Protein AF-A0A963JPU1-F1 (afdb_monomer_lite)

Radius of gyration: 10.77 Å; chains: 1; bounding box: 23×26×28 Å

Sequence (68 aa):
KVLARSREITALLKAYPNHRPWLEAYAQAQHRSLSDVRYLPVMAREDWVAIVTPQGQIAQFLKGDGFL

pLDDT: mean 89.5, std 6.76, range [67.0, 96.19]

Secondary structure (DSSP, 8-state):
-GGGT-EEHHHHHHH-GGGHHHHHHHHHHTT--GGG-EEEE-TT-TTEEEEE-TTS-EEEEEES-S--

Foldseek 3Di:
DLVVQWDFCVVVCVVCVVCVVVLCVVQVVVVHDSRPWIWHQDPVDQQWIFTADPVNHGPDIDGHGPPD

Structure (mmCIF, N/CA/C/O backbone):
data_AF-A0A963JPU1-F1
#
_entry.id   AF-A0A963JPU1-F1
#
loop_
_atom_site.group_PDB
_atom_site.id
_atom_site.type_symbol
_atom_site.label_atom_id
_atom_site.label_alt_id
_atom_site.label_comp_id
_atom_site.label_asym_id
_atom_site.label_entity_id
_atom_site.label_seq_id
_atom_site.pdbx_PDB_ins_code
_atom_site.Cartn_x
_atom_site.Cartn_y
_atom_site.Cartn_z
_atom_site.occupancy
_atom_site.B_iso_or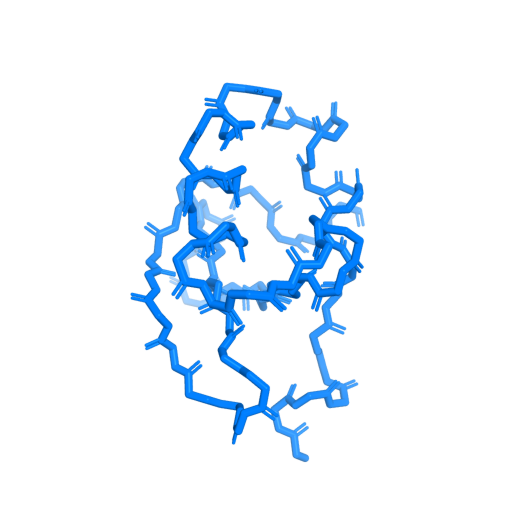_equiv
_atom_site.auth_seq_id
_atom_site.auth_comp_id
_atom_site.auth_asym_id
_atom_site.auth_atom_id
_atom_site.pdbx_PDB_model_num
ATOM 1 N N . LYS A 1 1 ? -7.529 -16.447 1.611 1.00 67.00 1 LYS A N 1
ATOM 2 C CA . LYS A 1 1 ? -7.999 -15.153 2.174 1.00 67.00 1 LYS A CA 1
ATOM 3 C C . LYS A 1 1 ? -7.109 -14.034 1.634 1.00 67.00 1 LYS A C 1
ATOM 5 O O . LYS A 1 1 ? -5.909 -14.256 1.573 1.00 67.00 1 LYS A O 1
ATOM 10 N N . VAL A 1 2 ? -7.664 -12.884 1.235 1.00 72.25 2 VAL A N 1
ATOM 11 C CA . VAL A 1 2 ? -6.932 -11.745 0.623 1.00 72.25 2 VAL A CA 1
ATOM 12 C C . VAL A 1 2 ? -5.692 -11.331 1.428 1.00 72.25 2 VAL A C 1
ATOM 14 O O . VAL A 1 2 ? -4.615 -11.198 0.861 1.00 72.25 2 VAL A O 1
ATOM 17 N N . LEU A 1 3 ? -5.804 -11.265 2.757 1.00 74.81 3 LEU A N 1
ATOM 18 C CA . LEU A 1 3 ? -4.695 -10.898 3.648 1.00 74.81 3 LEU A CA 1
ATOM 19 C C . LEU A 1 3 ? -3.505 -11.872 3.637 1.00 74.81 3 LEU A C 1
ATOM 21 O O . LEU A 1 3 ? -2.407 -11.488 4.019 1.00 74.81 3 LEU A O 1
ATOM 25 N N . ALA A 1 4 ? -3.712 -13.125 3.218 1.00 79.94 4 ALA A N 1
ATOM 26 C CA . ALA A 1 4 ? -2.635 -14.113 3.100 1.00 79.94 4 ALA A CA 1
ATOM 27 C C . ALA A 1 4 ? -1.800 -13.922 1.824 1.00 79.94 4 ALA A C 1
ATOM 29 O O . ALA A 1 4 ? -0.723 -14.490 1.708 1.00 79.94 4 ALA A O 1
ATOM 30 N N . ARG A 1 5 ? -2.317 -13.156 0.855 1.00 84.00 5 ARG A N 1
ATOM 31 C CA . ARG A 1 5 ? -1.630 -12.816 -0.398 1.00 84.00 5 ARG A CA 1
ATOM 32 C C . ARG A 1 5 ? -1.128 -11.372 -0.406 1.00 84.00 5 ARG A C 1
ATOM 34 O O . ARG A 1 5 ? -0.494 -10.967 -1.374 1.00 84.00 5 ARG A O 1
ATOM 41 N N . SER A 1 6 ? -1.447 -10.592 0.631 1.00 88.12 6 SER A N 1
ATOM 42 C CA . SER A 1 6 ? -1.038 -9.196 0.723 1.00 88.12 6 SER A CA 1
ATOM 43 C C . SER A 1 6 ? 0.371 -9.059 1.282 1.00 88.12 6 SER A C 1
ATOM 45 O O . SER A 1 6 ? 0.837 -9.875 2.076 1.00 88.12 6 SER A O 1
ATOM 47 N N . ARG A 1 7 ? 1.053 -8.017 0.823 1.00 90.88 7 ARG A N 1
ATOM 48 C CA . ARG A 1 7 ? 2.459 -7.732 1.081 1.00 90.88 7 ARG A CA 1
ATOM 49 C C . ARG A 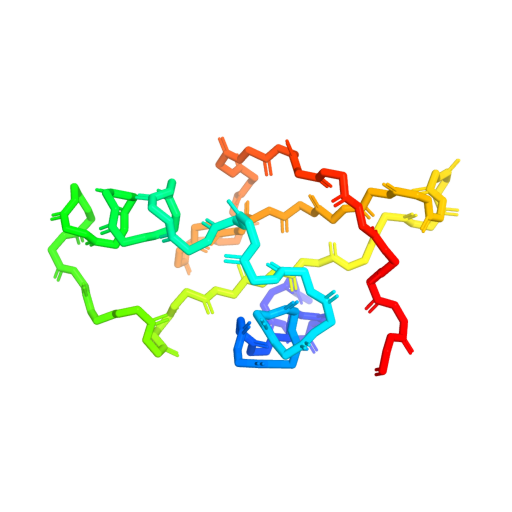1 7 ? 2.580 -6.470 1.925 1.00 90.88 7 ARG A C 1
ATOM 51 O O . ARG A 1 7 ? 1.696 -5.611 1.899 1.00 90.88 7 ARG A O 1
ATOM 58 N N . GLU A 1 8 ? 3.667 -6.366 2.677 1.00 92.38 8 GLU A N 1
ATOM 59 C CA . GLU A 1 8 ? 3.964 -5.178 3.479 1.00 92.38 8 GLU A CA 1
ATOM 60 C C . GLU A 1 8 ? 4.295 -3.981 2.593 1.00 92.38 8 GLU A C 1
ATOM 62 O O . GLU A 1 8 ? 5.075 -4.095 1.646 1.00 92.38 8 GLU A O 1
ATOM 67 N N . ILE A 1 9 ? 3.753 -2.812 2.935 1.00 92.50 9 ILE A N 1
ATOM 68 C CA . ILE A 1 9 ? 3.929 -1.596 2.137 1.00 92.50 9 ILE A CA 1
ATOM 69 C C . ILE A 1 9 ? 5.388 -1.126 2.032 1.00 92.50 9 ILE A C 1
ATOM 71 O O . ILE A 1 9 ? 5.732 -0.408 1.096 1.00 92.50 9 ILE A O 1
ATOM 75 N N . THR A 1 10 ? 6.266 -1.560 2.940 1.00 90.31 10 THR A N 1
ATOM 76 C CA . THR A 1 10 ? 7.697 -1.217 2.953 1.00 90.31 10 THR A CA 1
ATOM 77 C C . THR A 1 10 ? 8.387 -1.550 1.629 1.00 90.31 10 THR A C 1
ATOM 79 O O . THR A 1 10 ? 9.160 -0.739 1.119 1.00 90.31 10 THR A O 1
ATOM 82 N N . ALA A 1 11 ? 8.074 -2.708 1.036 1.00 88.50 11 ALA A N 1
ATOM 83 C CA .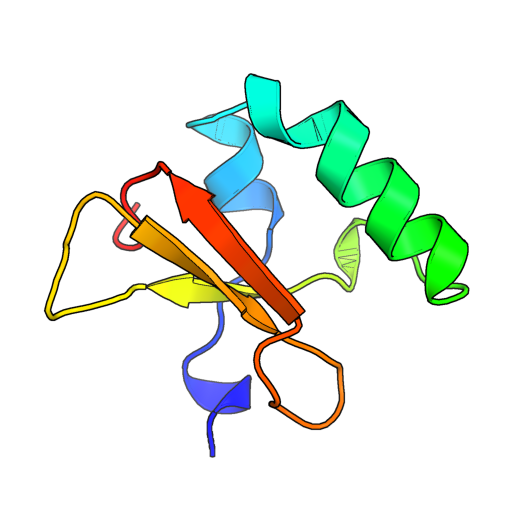 ALA A 1 11 ? 8.632 -3.110 -0.256 1.00 88.50 11 ALA A CA 1
ATOM 84 C C . ALA A 1 11 ? 8.162 -2.180 -1.387 1.00 88.50 11 ALA A C 1
ATOM 86 O O . ALA A 1 11 ? 8.972 -1.728 -2.195 1.00 88.50 11 ALA A O 1
ATOM 87 N N . LEU A 1 12 ? 6.872 -1.824 -1.389 1.00 91.06 12 LEU A N 1
ATOM 88 C CA . LEU A 1 12 ? 6.306 -0.907 -2.376 1.00 91.06 12 LEU A CA 1
ATOM 89 C C . LEU A 1 12 ? 6.920 0.491 -2.255 1.00 91.06 12 LEU A C 1
ATOM 91 O O . LEU A 1 12 ? 7.282 1.084 -3.261 1.00 91.06 12 LEU A O 1
ATOM 95 N N . LEU A 1 13 ? 7.083 1.005 -1.034 1.00 92.25 13 LEU A N 1
ATOM 96 C CA . LEU A 1 13 ? 7.655 2.331 -0.784 1.00 92.25 13 LEU A CA 1
ATOM 97 C C . LEU A 1 13 ? 9.126 2.443 -1.178 1.00 92.25 13 LEU A C 1
ATOM 99 O O . LEU A 1 13 ? 9.579 3.535 -1.516 1.00 92.25 13 LEU A O 1
ATOM 103 N N . LYS A 1 14 ? 9.875 1.336 -1.138 1.00 91.38 14 LYS A N 1
ATOM 104 C CA . LYS A 1 14 ? 11.261 1.306 -1.612 1.00 91.38 14 LYS A CA 1
ATOM 105 C C . LYS A 1 14 ? 11.338 1.517 -3.128 1.00 91.38 14 LYS A C 1
ATOM 107 O O . LYS A 1 14 ? 12.235 2.217 -3.585 1.00 91.38 14 LYS A O 1
ATOM 112 N N . ALA A 1 15 ? 10.412 0.932 -3.889 1.00 91.19 15 ALA A N 1
ATOM 113 C CA . ALA A 1 15 ? 10.367 1.056 -5.348 1.00 91.19 15 ALA A CA 1
ATOM 114 C C . ALA A 1 15 ? 9.609 2.307 -5.832 1.00 91.19 15 ALA A C 1
ATOM 116 O O . ALA A 1 15 ? 9.990 2.918 -6.825 1.00 91.19 15 ALA A O 1
ATOM 117 N N . TYR A 1 16 ? 8.562 2.707 -5.109 1.00 92.88 16 TYR A N 1
ATOM 118 C CA . TYR A 1 16 ? 7.656 3.805 -5.448 1.00 92.88 16 TYR A CA 1
ATOM 119 C C . TYR A 1 16 ? 7.520 4.786 -4.268 1.00 92.88 16 TYR A C 1
ATOM 121 O O . TYR A 1 16 ? 6.466 4.870 -3.625 1.00 92.88 16 TYR A O 1
ATOM 129 N N . PRO A 1 17 ? 8.584 5.550 -3.946 1.00 94.38 17 PRO A N 1
ATOM 130 C CA . PRO A 1 17 ? 8.592 6.464 -2.800 1.00 94.38 17 PRO A CA 1
ATOM 131 C C . PRO A 1 17 ? 7.585 7.614 -2.936 1.00 94.38 17 PRO A C 1
ATOM 133 O O . PRO A 1 17 ? 7.160 8.186 -1.934 1.00 94.38 17 PRO A O 1
ATOM 136 N N . ASN A 1 18 ? 7.153 7.927 -4.160 1.00 95.19 18 ASN A N 1
ATOM 137 C CA . ASN A 1 18 ? 6.132 8.928 -4.464 1.00 95.19 18 ASN A CA 1
ATOM 138 C C . ASN A 1 18 ? 4.746 8.599 -3.879 1.00 95.19 18 ASN A C 1
ATOM 140 O O . ASN A 1 18 ? 3.937 9.509 -3.721 1.00 95.19 18 ASN A O 1
ATOM 144 N N . HIS A 1 19 ? 4.475 7.343 -3.508 1.00 94.81 19 HIS A N 1
ATOM 145 C CA . HIS A 1 19 ? 3.219 6.966 -2.843 1.00 94.81 19 HIS A CA 1
ATOM 146 C C . HIS A 1 19 ? 3.192 7.284 -1.351 1.00 94.81 19 HIS A C 1
ATOM 148 O O . HIS A 1 19 ? 2.123 7.234 -0.740 1.00 94.81 19 HIS A O 1
ATOM 154 N N . ARG A 1 20 ? 4.343 7.617 -0.753 1.00 95.12 20 ARG A N 1
ATOM 155 C CA . ARG A 1 20 ? 4.473 7.868 0.687 1.00 95.12 20 ARG A CA 1
ATOM 156 C C . ARG A 1 20 ? 3.439 8.861 1.232 1.00 95.12 20 ARG A C 1
ATOM 158 O O . ARG A 1 20 ? 2.762 8.477 2.182 1.00 95.12 20 ARG A O 1
ATOM 165 N N . PRO A 1 21 ? 3.235 10.058 0.644 1.00 96.19 21 PRO A N 1
ATOM 166 C CA . PRO A 1 21 ? 2.297 11.028 1.209 1.00 96.19 21 PRO A CA 1
ATOM 167 C C . PRO A 1 21 ? 0.860 10.498 1.263 1.00 96.19 21 PRO A C 1
ATOM 169 O O . PRO A 1 21 ? 0.156 10.689 2.251 1.00 96.19 21 PRO A O 1
ATOM 172 N N . TRP A 1 22 ? 0.430 9.783 0.218 1.00 95.31 22 TRP A N 1
ATOM 173 C CA . TRP A 1 22 ? -0.910 9.200 0.170 1.00 95.31 22 TRP A CA 1
ATOM 174 C C . TRP A 1 22 ? -1.064 8.062 1.187 1.00 95.31 22 TRP A C 1
ATOM 176 O O . TRP A 1 22 ? -2.069 7.994 1.891 1.00 95.31 22 TRP A O 1
ATOM 186 N N . LEU A 1 23 ? -0.059 7.187 1.298 1.00 95.12 23 LEU A N 1
ATOM 187 C CA . LEU A 1 23 ? -0.082 6.051 2.221 1.00 95.12 23 LEU A CA 1
ATOM 188 C C . LEU A 1 23 ? -0.034 6.488 3.688 1.00 95.12 23 LEU A C 1
ATOM 190 O O . LEU A 1 23 ? -0.707 5.884 4.521 1.00 95.12 23 LEU A O 1
ATOM 194 N N . GLU A 1 24 ? 0.719 7.541 4.002 1.00 95.81 24 GLU A N 1
ATOM 195 C CA . GLU A 1 24 ? 0.750 8.145 5.335 1.00 95.81 24 GLU A CA 1
ATOM 196 C C . GLU A 1 24 ? -0.605 8.771 5.683 1.00 95.81 24 GLU A C 1
ATOM 198 O O . GLU A 1 24 ? -1.145 8.488 6.752 1.00 95.81 24 GLU A O 1
ATOM 203 N N . ALA A 1 25 ? -1.209 9.530 4.762 1.00 95.75 25 ALA A N 1
ATOM 204 C CA . ALA A 1 25 ? -2.549 10.086 4.953 1.00 95.75 25 ALA A CA 1
ATOM 205 C C . ALA A 1 25 ? -3.608 8.987 5.152 1.00 95.75 25 ALA A C 1
ATOM 207 O O . ALA A 1 25 ? -4.451 9.086 6.045 1.00 95.75 25 ALA A O 1
ATOM 208 N N . TYR A 1 26 ? -3.537 7.909 4.365 1.00 95.00 26 TYR A N 1
ATOM 209 C CA . TYR A 1 26 ? -4.415 6.752 4.517 1.00 95.00 26 TYR A CA 1
ATOM 210 C C . TYR A 1 26 ? -4.225 6.068 5.877 1.00 95.00 26 TYR A C 1
ATOM 212 O O . TYR A 1 26 ? -5.206 5.829 6.576 1.00 95.00 26 TYR A O 1
ATOM 220 N N . ALA A 1 27 ? -2.986 5.791 6.292 1.00 94.69 27 ALA A N 1
ATOM 221 C CA . ALA A 1 27 ? -2.703 5.158 7.580 1.00 94.69 27 ALA A CA 1
ATOM 222 C C . ALA A 1 27 ? -3.240 5.992 8.757 1.00 94.69 27 ALA A C 1
ATOM 224 O O . ALA A 1 27 ? -3.919 5.453 9.634 1.00 94.69 27 ALA A O 1
ATOM 225 N N . GLN A 1 28 ? -3.030 7.313 8.718 1.00 95.62 28 GLN A N 1
ATOM 226 C CA . GLN A 1 28 ? -3.566 8.253 9.706 1.00 95.62 28 GLN A CA 1
ATOM 227 C C . GLN A 1 28 ? -5.100 8.228 9.749 1.00 95.62 28 GLN A C 1
ATOM 229 O O . GLN A 1 28 ? -5.677 8.091 10.825 1.00 95.62 28 GLN A O 1
ATOM 234 N N . ALA A 1 29 ? -5.768 8.266 8.590 1.00 93.94 29 ALA A N 1
ATOM 235 C CA . ALA A 1 29 ? -7.229 8.184 8.501 1.00 93.94 29 ALA A CA 1
ATOM 236 C C . ALA A 1 29 ? -7.797 6.852 9.026 1.00 93.94 29 ALA A C 1
ATOM 238 O O . ALA A 1 29 ? -8.958 6.784 9.419 1.00 93.94 29 ALA A O 1
ATOM 239 N N . GLN A 1 30 ? -6.989 5.790 9.033 1.00 93.12 30 GLN A N 1
ATOM 240 C CA . GLN A 1 30 ? -7.355 4.484 9.581 1.00 93.12 30 GLN A CA 1
ATOM 241 C C . GLN A 1 30 ? -6.928 4.296 11.046 1.00 93.12 30 GLN A C 1
ATOM 243 O O . GLN A 1 30 ? -7.106 3.198 11.575 1.00 93.12 30 GLN A O 1
ATOM 248 N N . HIS A 1 31 ? -6.364 5.325 11.695 1.00 94.19 31 HIS A N 1
ATOM 249 C CA . HIS A 1 31 ? -5.763 5.251 13.032 1.00 94.19 31 HIS A CA 1
ATOM 250 C C . HIS A 1 31 ? -4.741 4.107 13.161 1.00 94.19 31 HIS A C 1
ATOM 252 O O . HIS A 1 31 ? -4.754 3.338 14.124 1.00 94.19 31 HIS A O 1
ATOM 258 N N . ARG A 1 32 ? -3.875 3.958 12.150 1.00 90.69 32 ARG A N 1
ATOM 259 C CA . ARG A 1 32 ? -2.890 2.873 12.037 1.00 90.69 32 ARG A CA 1
ATOM 260 C C . ARG A 1 32 ? -1.496 3.390 11.734 1.00 90.69 32 ARG A C 1
ATOM 262 O O . ARG A 1 32 ? -1.321 4.483 11.199 1.00 90.69 32 ARG A O 1
ATOM 269 N N . SER A 1 33 ? -0.502 2.557 12.032 1.00 92.19 33 SER A N 1
ATOM 270 C CA . SER A 1 33 ? 0.855 2.790 11.554 1.00 92.19 33 SER A CA 1
ATOM 271 C C . SER A 1 33 ? 0.933 2.517 10.054 1.00 92.19 33 SER A C 1
ATOM 273 O O . SER A 1 33 ? 0.268 1.620 9.530 1.00 92.19 33 SER A O 1
ATOM 275 N N . LEU A 1 34 ? 1.810 3.242 9.358 1.00 91.62 34 LEU A N 1
ATOM 276 C CA . LEU A 1 34 ? 2.136 2.964 7.960 1.00 91.62 34 LEU A CA 1
ATOM 277 C C . LEU A 1 34 ? 2.622 1.516 7.771 1.00 91.62 34 LEU A C 1
ATOM 279 O O . LEU A 1 34 ? 2.306 0.898 6.761 1.00 91.62 34 LEU A O 1
ATOM 283 N N . SER A 1 35 ? 3.325 0.950 8.760 1.00 90.19 35 SER A N 1
ATOM 284 C CA . SER A 1 35 ? 3.782 -0.449 8.750 1.00 90.19 35 SER A CA 1
ATOM 285 C C . SER A 1 35 ? 2.644 -1.472 8.699 1.00 90.19 35 SER A C 1
ATOM 287 O O . SER A 1 35 ? 2.858 -2.597 8.255 1.00 90.19 35 SER A O 1
ATOM 289 N N . ASP A 1 36 ? 1.437 -1.092 9.127 1.00 90.75 36 ASP A N 1
ATOM 290 C CA . ASP A 1 36 ? 0.272 -1.982 9.151 1.00 90.75 36 ASP A CA 1
ATOM 291 C C . ASP A 1 36 ? -0.495 -1.967 7.823 1.00 90.75 36 ASP A C 1
ATOM 293 O O . ASP A 1 36 ? -1.404 -2.776 7.609 1.00 90.75 36 ASP A O 1
ATOM 297 N N . VAL A 1 37 ? -0.152 -1.042 6.921 1.00 93.69 37 VAL A N 1
ATOM 298 C CA . VAL A 1 37 ? -0.745 -0.965 5.589 1.00 93.69 37 VAL A CA 1
ATOM 299 C C . VAL A 1 37 ? -0.199 -2.102 4.733 1.00 93.69 37 VAL A C 1
ATOM 301 O O . VAL A 1 37 ? 1.000 -2.393 4.705 1.00 93.69 37 VAL A O 1
ATOM 304 N N . ARG A 1 38 ? -1.099 -2.750 3.994 1.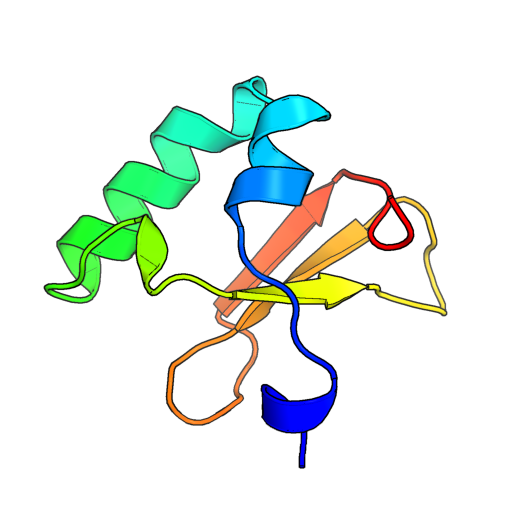00 94.38 38 ARG A N 1
ATOM 305 C CA . ARG A 1 38 ? -0.759 -3.835 3.077 1.00 94.38 38 ARG A CA 1
ATOM 306 C C . ARG A 1 38 ? -1.264 -3.548 1.676 1.00 94.38 38 ARG A C 1
ATOM 308 O O . ARG A 1 38 ? -2.247 -2.828 1.495 1.00 94.38 38 ARG A O 1
ATOM 315 N N . TYR A 1 39 ? -0.615 -4.160 0.695 1.00 94.38 39 TYR A N 1
ATOM 316 C CA . TYR A 1 39 ? -1.029 -4.095 -0.701 1.00 94.38 39 TYR A CA 1
ATOM 317 C C . TYR A 1 39 ? -1.136 -5.486 -1.330 1.00 94.38 39 TYR A C 1
ATOM 319 O O . TYR A 1 39 ? -0.568 -6.455 -0.831 1.00 94.38 39 TYR A O 1
ATOM 327 N N . LEU A 1 40 ? -1.868 -5.586 -2.433 1.00 93.31 40 LEU A N 1
ATOM 328 C CA . LEU A 1 40 ? -1.950 -6.754 -3.296 1.00 93.31 40 LEU A CA 1
ATOM 329 C C . LEU A 1 40 ? -1.419 -6.418 -4.694 1.00 93.31 40 LEU A C 1
ATOM 331 O O . LEU A 1 40 ? -1.816 -5.388 -5.241 1.00 93.31 40 LEU A O 1
ATOM 335 N N . PRO A 1 41 ? -0.606 -7.291 -5.308 1.00 90.69 41 PRO A N 1
ATOM 336 C CA . PRO A 1 41 ? -0.294 -7.198 -6.731 1.00 90.69 41 PRO A CA 1
ATOM 337 C C . PRO A 1 41 ? -1.560 -7.424 -7.568 1.00 90.69 41 PRO A C 1
ATOM 339 O O . PRO A 1 41 ? -2.330 -8.351 -7.289 1.00 90.69 41 PRO A O 1
ATOM 342 N N . VAL A 1 42 ? -1.784 -6.608 -8.599 1.00 89.38 42 VAL A N 1
ATOM 343 C CA . VAL A 1 42 ? -2.908 -6.795 -9.528 1.00 89.38 42 VAL A CA 1
ATOM 344 C C . VAL A 1 42 ? -2.426 -7.580 -10.749 1.00 89.38 42 VAL A C 1
ATOM 346 O O . VAL A 1 42 ? -1.789 -7.035 -11.635 1.00 89.38 42 VAL A O 1
ATOM 349 N N . MET A 1 43 ? -2.765 -8.871 -10.841 1.00 82.06 43 MET A N 1
ATOM 350 C CA . MET A 1 43 ? -2.256 -9.727 -11.933 1.00 82.06 43 MET A CA 1
ATOM 351 C C . MET A 1 43 ? -2.757 -9.326 -13.328 1.00 82.06 43 MET A C 1
ATOM 353 O O . MET A 1 43 ? -2.074 -9.541 -14.316 1.00 82.06 43 MET A O 1
ATOM 357 N N . ALA A 1 44 ? -3.961 -8.754 -13.427 1.00 80.25 44 ALA A N 1
ATOM 358 C CA . ALA A 1 44 ? -4.528 -8.345 -14.715 1.00 80.25 44 ALA A CA 1
ATOM 359 C C . ALA A 1 44 ? -3.918 -7.038 -15.260 1.00 80.25 44 ALA A C 1
ATOM 361 O O . ALA A 1 44 ? -4.151 -6.694 -16.417 1.00 80.25 44 ALA A O 1
ATOM 362 N N . ARG A 1 45 ? -3.201 -6.289 -14.414 1.00 77.75 45 ARG A N 1
ATOM 363 C CA . ARG A 1 45 ? -2.538 -5.021 -14.732 1.00 77.75 45 ARG A CA 1
ATOM 364 C C . ARG A 1 45 ? -1.291 -4.910 -13.866 1.00 77.75 45 ARG A C 1
ATOM 366 O O . ARG A 1 45 ? -1.349 -4.360 -12.770 1.00 77.75 45 ARG A O 1
ATOM 373 N N . GLU A 1 46 ? -0.194 -5.474 -14.361 1.00 77.06 46 GLU A N 1
ATOM 374 C CA . GLU A 1 46 ? 1.089 -5.570 -13.649 1.00 77.06 46 GLU A CA 1
ATOM 375 C C . GLU A 1 46 ? 1.669 -4.199 -13.260 1.00 77.06 46 GLU A C 1
ATOM 377 O O . GLU A 1 46 ? 2.555 -4.121 -12.421 1.00 77.06 46 GLU A O 1
ATOM 382 N N . ASP A 1 47 ? 1.136 -3.105 -13.810 1.00 86.50 47 ASP A N 1
ATOM 383 C CA . ASP A 1 47 ? 1.472 -1.733 -13.446 1.00 86.50 47 ASP A CA 1
ATOM 384 C C . ASP A 1 47 ? 0.647 -1.172 -12.272 1.00 86.50 47 ASP A C 1
ATOM 386 O O . ASP A 1 47 ? 0.711 0.034 -12.019 1.00 86.50 47 ASP A O 1
ATOM 390 N N . TRP A 1 48 ? -0.127 -2.000 -11.556 1.00 92.31 48 TRP A N 1
ATOM 391 C CA . TRP A 1 48 ? -0.935 -1.579 -10.407 1.00 92.31 48 TRP A CA 1
ATOM 392 C C . TRP A 1 48 ? -0.831 -2.492 -9.184 1.00 92.31 48 TRP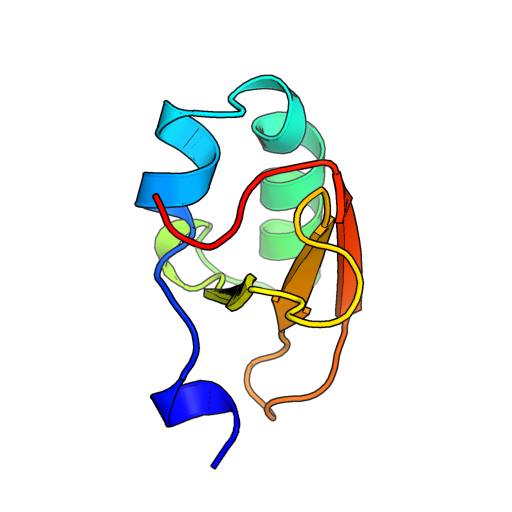 A C 1
ATOM 394 O O . TRP A 1 48 ? -0.743 -3.720 -9.251 1.00 92.31 48 TRP A O 1
ATOM 404 N N . VAL A 1 49 ? -1.011 -1.858 -8.027 1.00 93.69 49 VAL A N 1
ATOM 405 C CA . VAL A 1 49 ? -1.212 -2.508 -6.734 1.00 93.69 49 VAL A CA 1
ATOM 406 C C . VAL A 1 49 ? -2.498 -2.024 -6.080 1.00 93.69 49 VAL A C 1
ATOM 408 O O . VAL A 1 49 ? -2.867 -0.856 -6.183 1.00 93.69 49 VAL A O 1
ATOM 411 N N . ALA A 1 50 ? -3.183 -2.916 -5.375 1.00 95.06 50 ALA A N 1
ATOM 412 C CA . ALA A 1 50 ? -4.374 -2.594 -4.602 1.00 95.06 50 ALA A CA 1
ATOM 413 C C . ALA A 1 50 ? -4.020 -2.477 -3.118 1.00 95.06 50 ALA A C 1
ATOM 415 O O . ALA A 1 50 ? -3.580 -3.445 -2.505 1.00 95.06 50 ALA A O 1
ATOM 416 N N . ILE A 1 51 ? -4.238 -1.313 -2.519 1.00 95.50 51 ILE A N 1
ATOM 417 C CA . ILE A 1 51 ? -4.130 -1.122 -1.073 1.00 95.50 51 ILE A CA 1
ATOM 418 C C . ILE A 1 51 ? -5.330 -1.779 -0.414 1.00 95.50 51 ILE A C 1
ATOM 420 O O . ILE A 1 51 ? -6.466 -1.569 -0.842 1.00 95.50 51 ILE A O 1
ATOM 424 N N . VAL A 1 52 ? -5.079 -2.586 0.616 1.00 93.75 52 VAL A N 1
ATOM 425 C CA . VAL A 1 52 ? -6.127 -3.360 1.279 1.00 93.75 52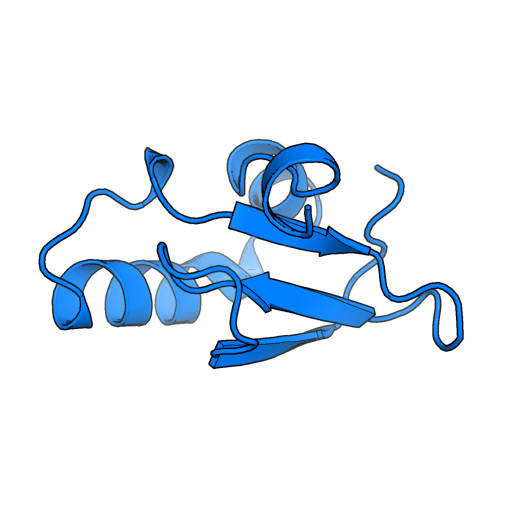 VAL A CA 1
ATOM 426 C C . VAL A 1 52 ? -6.415 -2.855 2.683 1.00 93.75 52 VAL A C 1
ATOM 428 O O . VAL A 1 52 ? -5.520 -2.464 3.433 1.00 93.75 52 VAL A O 1
ATOM 431 N N . THR A 1 53 ? -7.691 -2.893 3.050 1.00 89.44 53 THR A N 1
ATOM 432 C CA . THR A 1 53 ? -8.145 -2.662 4.418 1.00 89.44 53 THR A CA 1
ATOM 433 C C . THR A 1 53 ? -7.798 -3.865 5.305 1.00 89.44 53 THR A C 1
ATOM 435 O O . THR A 1 53 ? -7.560 -4.972 4.801 1.00 89.44 53 THR A O 1
ATOM 438 N N . PRO A 1 54 ? -7.830 -3.709 6.639 1.00 86.12 54 PRO A N 1
ATOM 439 C CA . PRO A 1 54 ? -7.668 -4.822 7.578 1.00 86.12 54 PRO A CA 1
ATOM 440 C C . PRO A 1 54 ? -8.693 -5.949 7.390 1.00 86.12 54 PRO A C 1
ATOM 442 O O . PRO A 1 54 ? -8.429 -7.091 7.747 1.00 86.12 54 PRO A O 1
ATOM 445 N N . GLN A 1 55 ? -9.858 -5.644 6.819 1.00 87.06 55 GLN A N 1
ATOM 446 C CA . GLN A 1 55 ? -10.921 -6.601 6.506 1.00 87.06 55 GLN A CA 1
ATOM 447 C C . GLN A 1 55 ? -10.683 -7.317 5.164 1.00 87.06 55 GLN A C 1
ATOM 449 O O . GLN A 1 55 ? -11.437 -8.217 4.798 1.00 87.06 55 GLN A O 1
ATOM 454 N N . GLY A 1 56 ? -9.626 -6.951 4.432 1.00 86.31 56 GLY A N 1
ATOM 455 C CA . GLY A 1 56 ? -9.278 -7.526 3.135 1.00 86.31 56 GLY A CA 1
ATOM 456 C C . GLY A 1 56 ? -10.081 -6.955 1.965 1.00 86.31 56 GLY A C 1
ATOM 457 O O . GLY A 1 56 ? -10.158 -7.604 0.924 1.00 86.31 56 GLY A O 1
ATOM 458 N N . GLN A 1 57 ? -10.679 -5.773 2.130 1.00 89.62 57 GLN A N 1
ATOM 459 C CA . GLN A 1 57 ? -11.327 -5.030 1.046 1.00 89.62 57 GLN A CA 1
ATOM 460 C C . GLN A 1 57 ? -10.306 -4.129 0.345 1.00 89.62 57 GLN A C 1
ATOM 462 O O . GLN A 1 57 ? -9.270 -3.812 0.921 1.00 89.62 57 GLN A O 1
ATOM 467 N N . ILE A 1 58 ? -10.588 -3.702 -0.885 1.00 92.56 58 ILE A N 1
ATOM 468 C CA . ILE A 1 58 ? -9.730 -2.755 -1.610 1.00 92.56 58 ILE A CA 1
ATOM 469 C C . ILE A 1 58 ? -10.087 -1.333 -1.171 1.00 92.56 58 ILE A C 1
ATOM 471 O O . ILE A 1 58 ? -11.244 -0.937 -1.263 1.00 92.56 58 ILE A O 1
ATOM 475 N N . ALA A 1 59 ? -9.091 -0.578 -0.711 1.00 93.81 59 ALA A N 1
ATOM 476 C CA . ALA A 1 59 ? -9.223 0.836 -0.377 1.00 93.81 59 ALA A CA 1
ATOM 477 C C . ALA A 1 59 ? -8.926 1.738 -1.584 1.00 93.81 59 ALA A C 1
ATOM 479 O O . ALA A 1 59 ? -9.630 2.717 -1.810 1.00 93.81 59 ALA A O 1
ATOM 480 N N . GLN A 1 60 ? -7.876 1.419 -2.350 1.00 94.12 60 GLN A N 1
ATOM 481 C CA . GLN A 1 60 ? -7.443 2.200 -3.511 1.00 94.12 60 GLN A CA 1
ATOM 482 C C . GLN A 1 60 ? -6.509 1.386 -4.411 1.00 94.12 60 GLN A C 1
ATOM 484 O O . GLN A 1 60 ? -5.807 0.497 -3.930 1.00 94.12 60 GLN A O 1
ATOM 489 N N . PHE A 1 61 ? -6.446 1.739 -5.692 1.00 94.38 61 PHE A N 1
ATOM 490 C CA . PHE A 1 61 ? -5.413 1.279 -6.614 1.00 94.38 61 PHE A CA 1
ATOM 491 C C . PHE A 1 61 ? -4.322 2.341 -6.778 1.00 94.38 61 PHE A C 1
ATOM 493 O O . PHE A 1 61 ? -4.615 3.508 -7.036 1.00 94.38 61 PHE A O 1
ATOM 500 N N . LEU A 1 62 ? -3.061 1.936 -6.652 1.00 93.88 62 LEU A N 1
ATOM 501 C CA . LEU A 1 62 ? -1.890 2.775 -6.901 1.00 93.88 62 LEU A CA 1
ATOM 502 C C . LEU A 1 62 ? -1.080 2.201 -8.060 1.00 93.88 62 LEU A C 1
ATOM 504 O O . LEU A 1 62 ? -1.033 0.987 -8.248 1.00 93.88 62 LEU A O 1
ATOM 508 N N . LYS A 1 63 ? -0.420 3.074 -8.822 1.00 91.94 63 LYS A N 1
ATOM 509 C CA . LYS A 1 63 ? 0.434 2.659 -9.936 1.00 91.94 63 LYS A CA 1
ATOM 510 C C . LYS A 1 63 ? 1.754 2.092 -9.416 1.00 91.94 63 LYS A C 1
ATOM 512 O O . LYS A 1 63 ? 2.476 2.793 -8.717 1.00 91.94 63 LYS A O 1
ATOM 517 N N . GLY A 1 64 ? 2.098 0.874 -9.782 1.00 87.75 64 GLY A N 1
ATOM 518 C CA . GLY A 1 64 ? 3.364 0.248 -9.437 1.00 87.75 64 GLY A CA 1
ATOM 519 C C . GLY A 1 64 ? 3.324 -1.256 -9.649 1.00 87.75 64 GLY A C 1
ATOM 520 O O . GLY A 1 64 ? 2.257 -1.860 -9.612 1.00 87.75 64 GLY A O 1
ATOM 521 N N . ASP A 1 65 ? 4.495 -1.840 -9.854 1.00 85.06 65 ASP A N 1
ATOM 522 C CA . ASP A 1 65 ? 4.686 -3.279 -9.895 1.00 85.06 65 ASP A CA 1
ATOM 523 C C . ASP A 1 65 ? 4.525 -3.851 -8.483 1.00 85.06 65 ASP A C 1
ATOM 525 O O . ASP A 1 65 ? 5.176 -3.419 -7.527 1.00 85.06 65 ASP A O 1
ATOM 529 N N . GLY A 1 66 ? 3.604 -4.799 -8.338 1.00 76.94 66 GLY A N 1
ATOM 530 C CA . GLY A 1 66 ? 3.341 -5.472 -7.073 1.00 76.94 66 GLY A CA 1
ATOM 531 C C . GLY A 1 66 ? 4.216 -6.696 -6.811 1.00 76.94 66 GLY A C 1
ATOM 532 O O . GLY A 1 66 ? 4.155 -7.236 -5.705 1.00 76.94 66 GLY A O 1
ATOM 533 N N . PHE A 1 67 ? 5.012 -7.155 -7.776 1.00 76.88 67 PHE A N 1
ATOM 534 C CA . PHE A 1 67 ? 5.794 -8.398 -7.715 1.00 76.88 67 PHE A CA 1
ATOM 535 C C . PHE A 1 67 ? 7.250 -8.217 -7.242 1.00 76.88 67 PHE A C 1
ATOM 537 O O . PHE A 1 67 ? 8.012 -9.179 -7.261 1.00 76.88 67 PHE A O 1
ATOM 544 N N . LEU A 1 68 ? 7.594 -7.018 -6.750 1.00 70.94 68 LEU A N 1
ATOM 545 C CA . LEU A 1 68 ? 8.906 -6.585 -6.218 1.00 70.94 68 LEU A CA 1
ATOM 546 C C . LEU A 1 68 ? 9.587 -7.507 -5.204 1.00 70.94 68 LEU A C 1
ATOM 548 O O . LEU A 1 68 ? 8.859 -8.235 -4.504 1.00 70.94 68 LEU A O 1
#